Protein AF-A0A2N6PN31-F1 (afdb_monomer_lite)

Radius of gyration: 18.81 Å; chains: 1; bounding box: 27×46×61 Å

Secondary structure (DSSP, 8-state):
-HHHHHHHHHHHHHHHHHHHHHHTTTT--GGGSPPGGG--BHHHHHHHH-S-SEEE--HHHHHHHHHHHHHHHHHSSS--BS--S--EESSSSEE-EEEEEE-TTS-EEEEEEETTEEEEEBSS-B---

pLDDT: mean 80.32, std 14.7, range [48.41, 96.0]

Sequence (129 aa):
MMKKLGMVITCLAMILLLVSCANKRKDLVLSNFPSVQNELTEKDLVKAVGAPHEKSSSLSDVTQLYEKLLKMDLSSSESILSQKSNWTVGINGIITDYYVYKLKDGKSVIVFLSKGKVVAITRKGIDYE

Structure (mmCIF, N/CA/C/O backbone):
data_AF-A0A2N6PN31-F1
#
_entry.id   AF-A0A2N6PN31-F1
#
loop_
_atom_site.group_PDB
_atom_site.id
_atom_site.type_symbol
_atom_site.label_atom_id
_atom_site.label_alt_id
_atom_site.label_comp_id
_atom_site.label_asym_id
_atom_site.label_entity_id
_atom_site.label_seq_id
_atom_site.pdbx_PDB_ins_code
_atom_site.Cartn_x
_atom_site.Cartn_y
_atom_site.Cartn_z
_atom_site.occupancy
_atom_site.B_iso_or_equiv
_atom_site.auth_seq_id
_atom_site.auth_comp_id
_atom_site.auth_asym_id
_atom_site.auth_atom_id
_atom_site.pdbx_PDB_model_num
ATOM 1 N N . MET A 1 1 ? 3.778 28.259 45.226 1.00 51.78 1 MET A N 1
ATOM 2 C CA . MET A 1 1 ? 3.323 26.991 44.595 1.00 51.78 1 MET A CA 1
ATOM 3 C C . MET A 1 1 ? 2.818 27.123 43.147 1.00 51.78 1 MET A C 1
ATOM 5 O O . MET A 1 1 ? 2.577 26.098 42.525 1.00 51.78 1 MET A O 1
ATOM 9 N N . MET A 1 2 ? 2.738 28.325 42.555 1.00 49.03 2 MET A N 1
ATOM 10 C CA . MET A 1 2 ? 2.154 28.540 41.213 1.00 49.03 2 MET A CA 1
ATOM 11 C C . MET A 1 2 ? 2.980 28.006 40.021 1.00 49.03 2 MET A C 1
ATOM 13 O O . MET A 1 2 ? 2.412 27.701 38.979 1.00 49.03 2 MET A O 1
ATOM 17 N N . LYS A 1 3 ? 4.301 27.813 40.168 1.00 52.91 3 LYS A N 1
ATOM 18 C CA . LYS A 1 3 ? 5.164 27.297 39.081 1.00 52.91 3 LYS A CA 1
ATOM 19 C C . LYS A 1 3 ? 4.881 25.832 38.708 1.00 52.91 3 LYS A C 1
ATOM 21 O O . LYS A 1 3 ? 5.055 25.460 37.555 1.00 52.91 3 LYS A O 1
ATOM 26 N N . LYS A 1 4 ? 4.416 25.009 39.662 1.00 54.44 4 LYS A N 1
ATOM 27 C CA . LYS A 1 4 ? 4.073 23.597 39.403 1.00 54.44 4 LYS A CA 1
ATOM 28 C C . LYS A 1 4 ? 2.756 23.459 38.631 1.00 54.44 4 LYS A C 1
ATOM 30 O O . LYS A 1 4 ? 2.656 22.584 37.784 1.00 54.44 4 LYS A O 1
ATOM 35 N N . LEU A 1 5 ? 1.784 24.342 38.876 1.00 53.94 5 LEU A N 1
ATOM 36 C CA . LEU A 1 5 ? 0.468 24.277 38.232 1.00 53.94 5 LEU A CA 1
ATOM 37 C C . LEU A 1 5 ? 0.545 24.614 36.732 1.00 53.94 5 LEU A C 1
ATOM 39 O O . LEU A 1 5 ? -0.035 23.906 35.915 1.00 53.94 5 LEU A O 1
ATOM 43 N N . GLY A 1 6 ? 1.330 25.635 36.363 1.00 59.16 6 GLY A N 1
ATOM 44 C CA . GLY A 1 6 ? 1.539 26.011 34.959 1.00 59.16 6 GLY A CA 1
ATOM 45 C C . GLY A 1 6 ? 2.225 24.919 34.132 1.00 59.16 6 GLY A C 1
ATOM 46 O O . GLY A 1 6 ? 1.820 24.672 33.002 1.00 59.16 6 GLY A O 1
ATOM 47 N N . MET A 1 7 ? 3.200 24.212 34.719 1.00 61.91 7 MET A N 1
ATOM 48 C CA . MET A 1 7 ? 3.908 23.104 34.060 1.00 61.91 7 MET A CA 1
ATOM 49 C C . MET A 1 7 ? 3.014 21.871 33.847 1.00 61.91 7 MET A C 1
ATOM 51 O O . MET A 1 7 ? 3.156 21.160 32.858 1.00 61.91 7 MET A O 1
ATOM 55 N N . VAL A 1 8 ? 2.066 21.619 34.756 1.00 61.53 8 VAL A N 1
ATOM 56 C CA . VAL A 1 8 ? 1.104 20.513 34.614 1.00 61.53 8 VAL A CA 1
ATOM 57 C C . VAL A 1 8 ? 0.112 20.798 33.486 1.00 61.53 8 VAL A C 1
ATOM 59 O O . VAL A 1 8 ? -0.178 19.906 32.694 1.00 61.53 8 VAL A O 1
ATOM 62 N N . ILE A 1 9 ? -0.362 22.042 33.361 1.00 68.19 9 ILE A N 1
ATOM 63 C CA . ILE A 1 9 ? -1.318 22.440 32.317 1.00 68.19 9 ILE A CA 1
ATOM 64 C C . ILE A 1 9 ? -0.672 22.390 30.925 1.00 68.19 9 ILE A C 1
ATOM 66 O O . ILE A 1 9 ? -1.294 21.895 29.986 1.00 68.19 9 ILE A O 1
ATOM 70 N N . THR A 1 10 ? 0.581 22.835 30.779 1.00 68.12 10 THR A N 1
ATOM 71 C CA . THR A 1 10 ? 1.296 22.755 29.494 1.00 68.12 10 THR A CA 1
ATOM 72 C C . THR A 1 10 ? 1.588 21.314 29.082 1.00 68.12 10 THR A C 1
ATOM 74 O O . THR A 1 10 ? 1.383 20.971 27.919 1.00 68.12 10 THR A O 1
ATOM 77 N N . CYS A 1 11 ? 1.975 20.441 30.018 1.00 65.62 11 CYS A N 1
ATOM 78 C CA . CYS A 1 11 ? 2.128 19.011 29.737 1.00 65.62 11 CYS A CA 1
ATOM 79 C C . CYS A 1 11 ? 0.798 18.354 29.342 1.00 65.62 11 CYS A C 1
ATOM 81 O O . CYS A 1 11 ? 0.760 17.576 28.392 1.00 65.62 11 CYS A O 1
ATOM 83 N N . LEU A 1 12 ? -0.306 18.690 30.017 1.00 71.19 12 LEU A N 1
ATOM 84 C CA . LEU A 1 12 ? -1.625 18.134 29.709 1.00 71.19 12 LEU A CA 1
ATOM 85 C C . LEU A 1 12 ? -2.129 18.584 28.327 1.00 71.19 12 LEU A C 1
ATOM 87 O O . LEU A 1 12 ? -2.641 17.767 27.563 1.00 71.19 12 LEU A O 1
ATOM 91 N N . ALA A 1 13 ? -1.921 19.854 27.968 1.00 69.06 13 ALA A N 1
ATOM 92 C CA . ALA A 1 13 ? -2.230 20.371 26.635 1.00 69.06 13 ALA A CA 1
ATOM 93 C C . ALA A 1 13 ? -1.391 19.686 25.543 1.00 69.06 13 ALA A C 1
ATOM 95 O O . ALA A 1 13 ? -1.913 19.351 24.480 1.00 69.06 13 ALA A O 1
ATOM 96 N N . MET A 1 14 ? -0.111 19.419 25.817 1.00 70.00 14 MET A N 1
ATOM 97 C CA . MET A 1 14 ? 0.774 18.713 24.890 1.00 70.00 14 MET A CA 1
ATOM 98 C C . MET A 1 14 ? 0.345 17.251 24.694 1.00 70.00 14 MET A C 1
ATOM 100 O O . MET A 1 14 ? 0.314 16.776 23.563 1.00 70.00 14 MET A O 1
ATOM 104 N N . ILE A 1 15 ? -0.075 16.561 25.760 1.00 69.25 15 ILE A N 1
ATOM 105 C CA . ILE A 1 15 ? -0.626 15.199 25.682 1.00 69.25 15 ILE A CA 1
ATOM 106 C C . ILE A 1 15 ? -1.938 15.190 24.885 1.00 69.25 15 ILE A C 1
ATOM 108 O O . ILE A 1 15 ? -2.107 14.351 24.007 1.00 69.25 15 ILE A O 1
ATOM 112 N N . LEU A 1 16 ? -2.844 16.145 25.116 1.00 62.91 16 LEU A N 1
ATOM 113 C CA . LEU A 1 16 ? -4.099 16.258 24.359 1.00 62.91 16 LEU A CA 1
ATOM 114 C C . LEU A 1 16 ? -3.861 16.547 22.868 1.00 62.91 16 LEU A C 1
ATOM 116 O O . LEU A 1 16 ? -4.536 15.965 22.019 1.00 62.91 16 LEU A O 1
ATOM 120 N N . LEU A 1 17 ? -2.876 17.385 22.530 1.00 60.38 17 LEU A N 1
ATOM 121 C CA . LEU A 1 17 ? -2.462 17.632 21.144 1.00 60.38 17 LEU A CA 1
ATOM 122 C C . LEU A 1 17 ? -1.859 16.380 20.492 1.00 60.38 17 LEU A C 1
ATOM 124 O O . LEU A 1 17 ? -2.190 16.071 19.348 1.00 60.38 17 LEU A O 1
ATOM 128 N N . LEU A 1 18 ? -1.033 15.623 21.221 1.00 59.41 18 LEU A N 1
ATOM 129 C CA . LEU A 1 18 ? -0.464 14.356 20.749 1.00 59.41 18 LEU A CA 1
ATOM 130 C C . LEU A 1 18 ? -1.551 13.294 20.521 1.00 59.41 18 LEU A C 1
ATOM 132 O O . LEU A 1 18 ? -1.550 12.631 19.485 1.00 59.41 18 LEU A O 1
ATOM 136 N N . VAL A 1 19 ? -2.517 13.176 21.436 1.00 56.66 19 VAL A N 1
ATOM 137 C CA . VAL A 1 19 ? -3.648 12.241 21.319 1.00 56.66 19 VAL A CA 1
ATOM 138 C C . VAL A 1 19 ? -4.583 12.646 20.177 1.00 56.66 19 VAL A C 1
ATOM 140 O O . VAL A 1 19 ? -5.023 11.784 19.424 1.00 56.66 19 VAL A O 1
ATOM 143 N N . SER A 1 20 ? -4.833 13.941 19.972 1.00 53.16 20 SER A N 1
ATOM 144 C CA . SER A 1 20 ? -5.671 14.435 18.870 1.00 53.16 20 SER A CA 1
ATOM 145 C C . SER A 1 20 ? -4.997 14.266 17.495 1.00 53.16 20 SER A C 1
ATOM 147 O O . SER A 1 20 ? -5.643 13.844 16.533 1.00 53.16 20 SER A O 1
ATOM 149 N N . CYS A 1 21 ? -3.676 14.474 17.400 1.00 52.16 21 CYS A N 1
ATOM 150 C CA . CYS A 1 21 ? -2.894 14.134 16.204 1.00 52.16 21 CYS A CA 1
ATOM 151 C C . CYS A 1 21 ? -2.873 12.623 15.919 1.00 52.16 21 CYS A C 1
ATOM 153 O O . CYS A 1 21 ? -2.921 12.224 14.755 1.00 52.16 21 CYS A O 1
ATOM 155 N N . ALA A 1 22 ? -2.836 11.780 16.956 1.00 52.50 22 ALA A N 1
ATOM 156 C CA . ALA A 1 22 ? -2.919 10.329 16.806 1.00 52.50 22 ALA A CA 1
ATOM 157 C C . ALA A 1 22 ? -4.330 9.856 16.405 1.00 52.50 22 ALA A C 1
ATOM 159 O O . ALA A 1 22 ? -4.459 8.914 15.624 1.00 52.50 22 ALA A O 1
ATOM 160 N N . ASN A 1 23 ? -5.387 10.520 16.889 1.00 51.03 23 ASN A N 1
ATOM 161 C CA . ASN A 1 23 ? -6.771 10.133 16.605 1.00 51.03 23 ASN A CA 1
ATOM 162 C C . ASN A 1 23 ? -7.209 10.450 15.171 1.00 51.03 23 ASN A C 1
ATOM 164 O O . ASN A 1 23 ? -7.966 9.673 14.601 1.00 51.03 23 ASN A O 1
ATOM 168 N N . LYS A 1 24 ? -6.683 11.511 14.539 1.00 53.97 24 LYS A N 1
ATOM 169 C CA . LYS A 1 24 ? -7.002 11.823 13.130 1.00 53.97 24 LYS A CA 1
ATOM 170 C C . LYS A 1 24 ? -6.624 10.715 12.139 1.00 53.97 24 LYS A C 1
ATOM 172 O O . LYS A 1 24 ? -7.142 10.708 11.029 1.00 53.97 24 LYS A O 1
ATOM 177 N N . ARG A 1 25 ? -5.737 9.785 12.513 1.00 59.66 25 ARG A N 1
ATOM 178 C CA . ARG A 1 25 ? -5.362 8.647 11.658 1.00 59.66 25 ARG A CA 1
ATOM 179 C C . ARG A 1 25 ? -6.346 7.475 11.712 1.00 59.66 25 ARG A C 1
ATOM 181 O O . ARG A 1 25 ? -6.270 6.611 10.848 1.00 59.66 25 ARG A O 1
ATOM 188 N N . LYS A 1 26 ? -7.244 7.425 12.703 1.00 61.06 26 LYS A N 1
ATOM 189 C CA . LYS A 1 26 ? -8.065 6.235 12.988 1.00 61.06 26 LYS A CA 1
ATOM 190 C C . LYS A 1 26 ? -9.411 6.190 12.266 1.00 61.06 26 LYS A C 1
ATOM 192 O O . LYS A 1 26 ? -10.034 5.138 12.265 1.00 61.06 26 LYS A O 1
ATOM 197 N N . ASP A 1 27 ? -9.834 7.277 11.624 1.00 84.19 27 ASP A N 1
ATOM 198 C CA . ASP A 1 27 ? -11.171 7.375 11.018 1.00 84.19 27 ASP A CA 1
ATOM 199 C C . ASP A 1 27 ? -11.200 7.091 9.505 1.00 84.19 27 ASP A C 1
ATOM 201 O O . ASP A 1 27 ? -12.190 7.394 8.837 1.00 84.19 27 ASP A O 1
ATOM 205 N N . LEU A 1 28 ? -10.137 6.501 8.945 1.00 90.31 28 LEU A N 1
ATOM 206 C CA . LEU A 1 28 ? -10.118 6.133 7.529 1.00 90.31 28 LEU A CA 1
ATOM 207 C C . LEU A 1 28 ? -11.166 5.055 7.227 1.00 90.31 28 LEU A C 1
ATOM 209 O O . LEU A 1 28 ? -11.272 4.036 7.913 1.00 90.31 28 LEU A O 1
ATOM 213 N N . VAL A 1 29 ? -11.906 5.270 6.146 1.00 92.56 29 VAL A N 1
ATOM 214 C CA . VAL A 1 29 ? -12.826 4.313 5.533 1.00 92.56 29 VAL A CA 1
ATOM 215 C C . VAL A 1 29 ? -12.490 4.154 4.053 1.00 92.56 29 VAL A C 1
ATOM 217 O O . VAL A 1 29 ? -11.859 5.014 3.439 1.00 92.56 29 VAL A O 1
ATOM 220 N N . LEU A 1 30 ? -12.935 3.052 3.450 1.00 89.69 30 LEU A N 1
ATOM 221 C CA . LEU A 1 30 ? -12.636 2.721 2.054 1.00 89.69 30 LEU A CA 1
ATOM 222 C C . LEU A 1 30 ? -13.014 3.842 1.064 1.00 89.69 30 LEU A C 1
ATOM 224 O O . LEU A 1 30 ? -12.292 4.081 0.102 1.00 89.69 30 LEU A O 1
ATOM 228 N N . SER A 1 31 ? -14.100 4.578 1.319 1.00 90.25 31 SER A N 1
ATOM 229 C CA . SER A 1 31 ? -14.552 5.683 0.460 1.00 90.25 31 SER A CA 1
ATOM 230 C C . SER A 1 31 ? -13.646 6.917 0.489 1.00 90.25 31 SER A C 1
ATOM 232 O O . SER A 1 31 ? -13.834 7.817 -0.324 1.00 90.25 31 SER A O 1
ATOM 234 N N . ASN A 1 32 ? -12.679 6.998 1.411 1.00 91.75 32 ASN A N 1
ATOM 235 C CA . ASN A 1 32 ? -11.668 8.056 1.384 1.00 91.75 32 ASN A CA 1
ATOM 236 C C . ASN A 1 32 ? -10.626 7.834 0.280 1.00 91.75 32 ASN A C 1
ATOM 238 O O . ASN A 1 32 ? -9.935 8.782 -0.092 1.00 91.75 32 ASN A O 1
ATOM 242 N N . PHE A 1 33 ? -10.488 6.604 -0.227 1.00 90.31 33 PHE A N 1
ATOM 243 C CA . PHE A 1 33 ? -9.455 6.271 -1.197 1.00 90.31 33 PHE A CA 1
ATOM 244 C C . PHE A 1 33 ? -9.881 6.687 -2.608 1.00 90.31 33 PHE A C 1
ATOM 246 O O . PHE A 1 33 ? -10.947 6.282 -3.078 1.00 90.31 33 PHE A O 1
ATOM 253 N N . PRO A 1 34 ? -9.056 7.483 -3.308 1.00 87.06 34 PRO A N 1
ATOM 254 C CA . PRO A 1 34 ? -9.326 7.862 -4.688 1.00 87.06 34 PRO A CA 1
ATOM 255 C C . PRO A 1 34 ? -9.254 6.657 -5.637 1.00 87.06 34 PRO A C 1
ATOM 257 O O . PRO A 1 34 ? -8.551 5.678 -5.392 1.00 87.06 34 PRO A O 1
ATOM 260 N N . SER A 1 35 ? -9.965 6.750 -6.762 1.00 82.50 35 SER A N 1
ATOM 261 C CA . SER A 1 35 ? -9.890 5.755 -7.838 1.00 82.50 35 SER A CA 1
ATOM 262 C C . SER A 1 35 ? -8.557 5.848 -8.590 1.00 82.50 35 SER A C 1
ATOM 264 O O . SER A 1 35 ? -8.034 6.939 -8.812 1.00 82.50 35 SER A O 1
ATOM 266 N N . VAL A 1 36 ? -8.033 4.706 -9.045 1.00 77.06 36 VAL A N 1
ATOM 267 C CA . VAL A 1 36 ? -6.741 4.601 -9.761 1.00 77.06 36 VAL A CA 1
ATOM 268 C C . VAL A 1 36 ? -6.836 5.069 -11.228 1.00 77.06 36 VAL A C 1
ATOM 270 O O . VAL A 1 36 ? -5.827 5.206 -11.909 1.00 77.06 36 VAL A O 1
ATOM 273 N N . GLN A 1 37 ? -8.042 5.358 -11.732 1.00 68.44 37 GLN A N 1
ATOM 274 C CA . GLN A 1 37 ? -8.309 5.585 -13.162 1.00 68.44 37 GLN A CA 1
ATOM 275 C C . GLN A 1 37 ? -7.595 6.800 -13.793 1.00 68.44 37 GLN A C 1
ATOM 277 O O . GLN A 1 37 ? -7.433 6.814 -15.008 1.00 68.44 37 GLN A O 1
ATOM 282 N N . ASN A 1 38 ? -7.126 7.778 -13.008 1.00 66.75 38 ASN A N 1
ATOM 283 C CA . ASN A 1 38 ? -6.579 9.046 -13.518 1.00 66.75 38 ASN A CA 1
ATOM 284 C C . ASN A 1 38 ? -5.114 9.287 -13.114 1.00 66.75 38 ASN A C 1
ATOM 286 O O . ASN A 1 38 ? -4.803 10.339 -12.564 1.00 66.75 38 ASN A O 1
ATOM 290 N N . GLU A 1 39 ? -4.225 8.313 -13.340 1.00 77.44 39 GLU A N 1
ATOM 291 C CA . GLU A 1 39 ? -2.784 8.424 -13.026 1.00 77.44 39 GLU A CA 1
ATOM 292 C C . GLU A 1 39 ? -2.494 8.989 -11.625 1.00 77.44 39 GLU A C 1
ATOM 294 O O . GLU A 1 39 ? -1.622 9.840 -11.437 1.00 77.44 39 GLU A O 1
ATOM 299 N N . LEU A 1 40 ? -3.260 8.523 -10.641 1.00 89.25 40 LEU A N 1
ATOM 300 C CA . LEU A 1 40 ? -3.189 9.001 -9.270 1.00 89.25 40 LEU A CA 1
ATOM 301 C C . LEU A 1 40 ? -1.736 8.989 -8.770 1.00 89.25 40 LEU A C 1
ATOM 303 O O . LEU A 1 40 ? -1.090 7.942 -8.752 1.00 89.25 40 LEU A O 1
ATOM 307 N N . THR A 1 41 ? -1.217 10.141 -8.349 1.00 92.94 41 THR A N 1
ATOM 308 C CA . THR A 1 41 ? 0.150 10.221 -7.824 1.00 92.94 41 THR A CA 1
ATOM 309 C C . 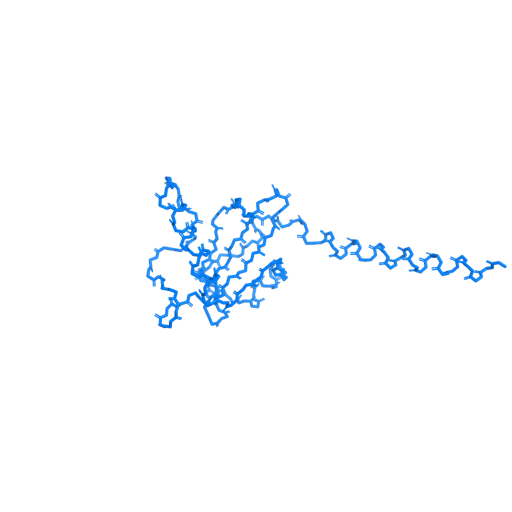THR A 1 41 ? 0.194 9.879 -6.338 1.00 92.94 41 THR A C 1
ATOM 311 O O . THR A 1 41 ? -0.801 9.993 -5.620 1.00 92.94 41 THR A O 1
ATOM 314 N N . GLU A 1 42 ? 1.374 9.516 -5.839 1.00 93.75 42 GLU A N 1
ATOM 315 C CA . GLU A 1 42 ? 1.625 9.363 -4.405 1.00 93.75 42 GLU A CA 1
ATOM 316 C C . GLU A 1 42 ? 1.226 10.627 -3.629 1.00 93.75 42 GLU A C 1
ATOM 318 O O . GLU A 1 42 ? 0.613 10.552 -2.566 1.00 93.75 42 GLU A O 1
ATOM 323 N N . LYS A 1 43 ? 1.530 11.806 -4.180 1.00 93.81 43 LYS A N 1
ATOM 324 C CA . LYS A 1 43 ? 1.202 13.087 -3.553 1.00 93.81 43 LYS A CA 1
ATOM 325 C C . LYS A 1 43 ? -0.307 13.285 -3.434 1.00 93.81 43 LYS A C 1
ATOM 327 O O . LYS A 1 43 ? -0.775 13.750 -2.395 1.00 93.81 43 LYS A O 1
ATOM 332 N N . ASP A 1 44 ? -1.058 12.933 -4.472 1.00 92.81 44 ASP A N 1
ATOM 333 C CA . ASP A 1 44 ? -2.519 13.033 -4.468 1.00 92.81 44 ASP A CA 1
ATOM 334 C C . ASP A 1 44 ? -3.137 12.042 -3.479 1.00 92.81 44 ASP A C 1
ATOM 336 O O . ASP A 1 44 ? -4.038 12.410 -2.724 1.00 92.81 44 ASP A O 1
ATOM 340 N N . LEU A 1 45 ? -2.594 10.822 -3.408 1.00 93.12 45 LEU A N 1
ATOM 341 C CA . LEU A 1 45 ? -2.976 9.829 -2.407 1.00 93.12 45 LEU A CA 1
ATOM 342 C C . LEU A 1 45 ? -2.738 10.359 -0.987 1.00 93.12 45 LEU A C 1
ATOM 344 O O . LEU A 1 45 ? -3.661 10.387 -0.180 1.00 93.12 45 LEU A O 1
ATOM 348 N N . VAL A 1 46 ? -1.530 10.842 -0.684 1.00 92.75 46 VAL A N 1
ATOM 349 C CA . VAL A 1 46 ? -1.191 11.369 0.649 1.00 92.75 46 VAL A CA 1
ATOM 350 C C . VAL A 1 46 ? -2.032 12.596 0.997 1.00 92.75 46 VAL A C 1
ATOM 352 O O . VAL A 1 46 ? -2.401 12.784 2.155 1.00 92.75 46 VAL A O 1
ATOM 355 N N . LYS A 1 47 ? -2.394 13.422 0.013 1.00 90.75 47 LYS A N 1
ATOM 356 C CA . LYS A 1 47 ? -3.314 14.545 0.221 1.00 90.75 47 LYS A CA 1
ATOM 357 C C . LYS A 1 47 ? -4.734 14.076 0.557 1.00 90.75 47 LYS A C 1
ATOM 359 O O . LYS A 1 47 ? -5.399 14.729 1.356 1.00 90.75 47 LYS A O 1
ATOM 364 N N . ALA A 1 48 ? -5.192 12.977 -0.042 1.00 90.25 48 ALA A N 1
ATOM 365 C CA . ALA A 1 48 ? -6.532 12.436 0.168 1.00 90.25 48 ALA A CA 1
ATOM 366 C C . ALA A 1 48 ? -6.671 11.668 1.492 1.00 90.25 48 ALA A C 1
ATOM 368 O O . ALA A 1 48 ? -7.640 11.875 2.219 1.00 90.25 48 ALA A O 1
ATOM 369 N N . VAL A 1 49 ? -5.709 10.796 1.812 1.00 91.69 49 VAL A N 1
ATOM 370 C CA . VAL A 1 49 ? -5.816 9.838 2.933 1.00 91.69 49 VAL A CA 1
ATOM 371 C C . VAL A 1 49 ? -4.731 9.998 4.003 1.00 91.69 49 VAL A C 1
ATOM 373 O O . VAL A 1 49 ? -4.726 9.275 4.997 1.00 91.69 49 VAL A O 1
ATOM 376 N N . GLY A 1 50 ? -3.821 10.959 3.842 1.00 91.69 50 GLY A N 1
ATOM 377 C CA . GLY A 1 50 ? -2.708 11.188 4.760 1.00 91.69 50 GLY A CA 1
ATOM 378 C C . GLY A 1 50 ? -1.513 10.259 4.528 1.00 91.69 50 GLY A C 1
ATOM 379 O O . GLY A 1 50 ? -1.425 9.520 3.545 1.00 91.69 50 GLY A O 1
ATOM 380 N N . ALA A 1 51 ? -0.549 10.323 5.448 1.00 92.38 51 ALA A N 1
ATOM 381 C CA . ALA A 1 51 ? 0.622 9.452 5.417 1.00 92.38 51 ALA A CA 1
ATOM 382 C C . ALA A 1 51 ? 0.228 7.992 5.713 1.00 92.38 51 ALA A C 1
ATOM 384 O O . ALA A 1 51 ? -0.621 7.765 6.582 1.00 92.38 51 ALA A O 1
ATOM 385 N N . PRO A 1 52 ? 0.858 7.008 5.048 1.00 94.00 52 PRO A N 1
ATOM 386 C CA . PRO A 1 52 ? 0.585 5.605 5.322 1.00 94.00 52 PRO A CA 1
ATOM 387 C C . PRO A 1 52 ? 0.988 5.217 6.749 1.00 94.00 52 PRO A C 1
ATOM 389 O O . PRO A 1 52 ? 1.854 5.840 7.373 1.00 94.00 52 PRO A O 1
ATOM 392 N N . HIS A 1 53 ? 0.337 4.180 7.273 1.00 92.94 53 HIS A N 1
ATOM 393 C CA . HIS A 1 53 ? 0.660 3.600 8.577 1.00 92.94 53 HIS A CA 1
ATOM 394 C C . HIS A 1 53 ? 1.933 2.759 8.508 1.00 92.94 53 HIS A C 1
ATOM 396 O O . HIS A 1 53 ? 2.722 2.759 9.447 1.00 92.94 53 HIS A O 1
ATOM 402 N N . GLU A 1 54 ? 2.130 2.088 7.379 1.00 94.31 54 GLU A N 1
ATOM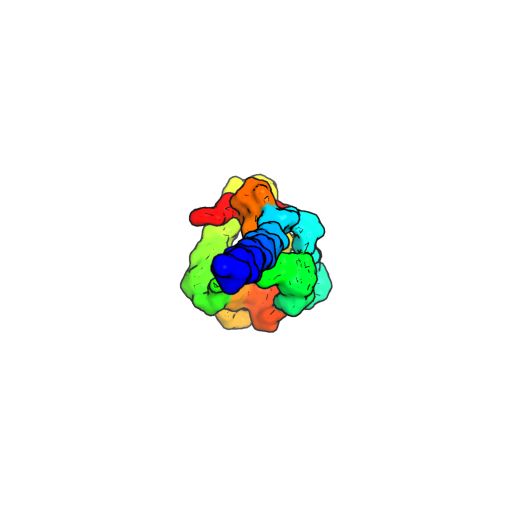 403 C CA . GLU A 1 54 ? 3.321 1.319 7.054 1.00 94.31 54 GLU A CA 1
ATOM 404 C C . GLU A 1 54 ? 3.624 1.506 5.569 1.00 94.31 54 GLU A C 1
ATOM 406 O O . GLU A 1 54 ? 2.712 1.671 4.755 1.00 94.31 54 GLU A O 1
ATOM 411 N N . LYS A 1 55 ? 4.906 1.502 5.218 1.00 95.81 55 LYS A N 1
ATOM 412 C CA . LYS A 1 55 ? 5.348 1.457 3.832 1.00 95.81 55 LYS A CA 1
ATOM 413 C C . LYS A 1 55 ? 6.641 0.670 3.712 1.00 95.81 55 LYS A C 1
ATOM 415 O O . LYS A 1 55 ? 7.483 0.764 4.603 1.00 95.81 55 LYS A O 1
ATOM 420 N N . SER A 1 56 ? 6.824 -0.012 2.590 1.00 95.12 56 SER A N 1
ATOM 421 C CA . SER A 1 56 ? 8.118 -0.572 2.212 1.00 95.12 56 SER A CA 1
ATOM 422 C C . SER A 1 56 ? 8.391 -0.350 0.732 1.00 95.12 56 SER A C 1
ATOM 424 O O . SER A 1 56 ? 7.476 -0.357 -0.092 1.00 95.12 56 SER A O 1
ATOM 426 N N . SER A 1 57 ? 9.676 -0.174 0.435 1.00 92.62 57 SER A N 1
ATOM 427 C CA . SER A 1 57 ? 10.256 -0.118 -0.912 1.00 92.62 57 SER A CA 1
ATOM 428 C C . SER A 1 57 ? 11.230 -1.286 -1.144 1.00 92.62 57 SER A C 1
ATOM 430 O O . SER A 1 57 ? 11.977 -1.310 -2.121 1.00 92.62 57 SER A O 1
ATOM 432 N N . SER A 1 58 ? 11.288 -2.240 -0.207 1.00 92.75 58 SER A N 1
ATOM 433 C CA . SER A 1 58 ? 12.088 -3.459 -0.329 1.00 92.75 58 SER A CA 1
ATOM 434 C C . SER A 1 58 ? 11.454 -4.373 -1.367 1.00 92.75 58 SER A C 1
ATOM 436 O O . SER A 1 58 ? 10.292 -4.755 -1.235 1.00 92.75 58 SER A O 1
ATOM 438 N N . LEU A 1 59 ? 12.231 -4.785 -2.371 1.00 88.69 59 LEU A N 1
ATOM 439 C CA . LEU A 1 59 ? 11.748 -5.707 -3.399 1.00 88.69 59 LEU A CA 1
ATOM 440 C C . LEU A 1 59 ? 11.195 -7.003 -2.786 1.00 88.69 59 LEU A C 1
ATOM 442 O O . LEU A 1 59 ? 10.184 -7.515 -3.261 1.00 88.69 59 LEU A O 1
ATOM 446 N N . SER A 1 60 ? 11.829 -7.511 -1.724 1.00 91.19 60 SER A N 1
ATOM 447 C CA . SER A 1 60 ? 11.375 -8.717 -1.025 1.00 91.19 60 SER A CA 1
ATOM 448 C C . SER A 1 60 ? 10.001 -8.506 -0.389 1.00 91.19 60 SER A C 1
ATOM 450 O O . SER A 1 60 ? 9.086 -9.282 -0.655 1.00 91.19 60 SER A O 1
ATOM 452 N N . ASP A 1 61 ? 9.831 -7.441 0.396 1.00 93.06 61 ASP A N 1
ATOM 453 C CA . ASP A 1 61 ? 8.585 -7.177 1.129 1.00 93.06 61 ASP A CA 1
ATOM 454 C C . ASP A 1 61 ? 7.430 -6.922 0.154 1.00 93.06 61 ASP A C 1
ATOM 456 O O . ASP A 1 61 ? 6.333 -7.460 0.303 1.00 93.06 61 ASP A O 1
ATOM 460 N N . VAL A 1 62 ? 7.704 -6.147 -0.898 1.00 92.19 62 VAL A N 1
ATOM 461 C CA . VAL A 1 62 ? 6.742 -5.841 -1.958 1.00 92.19 62 VAL A CA 1
ATOM 462 C C . VAL A 1 62 ? 6.320 -7.110 -2.698 1.00 92.19 62 VAL A C 1
ATOM 464 O O . VAL A 1 62 ? 5.126 -7.316 -2.918 1.00 92.19 62 VAL A O 1
ATOM 467 N N . THR A 1 63 ? 7.271 -7.983 -3.045 1.00 90.31 63 THR A N 1
ATOM 468 C CA . THR A 1 63 ? 6.981 -9.254 -3.731 1.00 90.31 63 THR A CA 1
ATOM 469 C C . THR A 1 63 ? 6.141 -10.169 -2.847 1.00 90.31 63 THR A C 1
ATOM 471 O O . THR A 1 63 ? 5.104 -10.661 -3.289 1.00 90.31 63 THR A O 1
ATOM 474 N N . GLN A 1 64 ? 6.531 -10.348 -1.581 1.00 92.31 64 GLN A N 1
ATOM 475 C CA . GLN A 1 64 ? 5.807 -11.203 -0.639 1.00 92.31 64 GLN A CA 1
ATOM 476 C C . GLN A 1 64 ? 4.368 -10.725 -0.424 1.00 92.31 64 GLN A C 1
ATOM 478 O O . GLN A 1 64 ? 3.433 -11.531 -0.463 1.00 92.31 64 GLN A O 1
ATOM 483 N N . LEU A 1 65 ? 4.166 -9.417 -0.239 1.00 92.56 65 LEU A N 1
ATOM 484 C CA . LEU A 1 65 ? 2.830 -8.860 -0.057 1.00 92.56 65 LEU A CA 1
ATOM 485 C C . LEU A 1 65 ? 1.982 -8.992 -1.324 1.00 92.56 65 LEU A C 1
ATOM 487 O O . LEU A 1 65 ? 0.823 -9.403 -1.249 1.00 92.56 65 LEU A O 1
ATOM 491 N N . TYR A 1 66 ? 2.550 -8.678 -2.488 1.00 89.56 66 TYR A N 1
ATOM 492 C CA . TYR A 1 66 ? 1.852 -8.809 -3.764 1.00 89.56 66 TYR A CA 1
ATOM 493 C C . TYR A 1 66 ? 1.407 -10.251 -4.023 1.00 89.56 66 TYR A C 1
ATOM 495 O O . TYR A 1 66 ? 0.242 -10.486 -4.341 1.00 89.56 66 TYR A O 1
ATOM 503 N N . GLU A 1 67 ? 2.283 -11.233 -3.803 1.00 88.69 67 GLU A N 1
ATOM 504 C CA . GLU A 1 67 ? 1.939 -12.649 -3.936 1.00 88.69 67 GLU A CA 1
ATOM 505 C C . GLU A 1 67 ? 0.868 -13.098 -2.936 1.00 88.69 67 GLU A C 1
ATOM 507 O O . GLU A 1 67 ? -0.038 -13.849 -3.309 1.00 88.69 67 GLU A O 1
ATOM 512 N N . LYS A 1 68 ? 0.935 -12.637 -1.676 1.00 90.81 68 LYS A N 1
ATOM 513 C CA . LYS A 1 68 ? -0.091 -12.911 -0.653 1.00 90.81 68 LYS A CA 1
ATOM 514 C C . LYS A 1 68 ? -1.460 -12.418 -1.128 1.00 90.81 68 LYS A C 1
ATOM 516 O O . LYS A 1 68 ? -2.428 -13.176 -1.087 1.00 90.81 68 LYS A O 1
ATOM 521 N N . LEU A 1 69 ? -1.533 -11.187 -1.637 1.00 89.06 69 LEU A N 1
ATOM 522 C CA . LEU A 1 69 ? -2.781 -10.599 -2.130 1.00 89.06 69 LEU A CA 1
ATOM 523 C C . LEU A 1 69 ? -3.281 -11.246 -3.418 1.00 89.06 69 LEU A C 1
ATOM 525 O O . LEU A 1 69 ? -4.484 -11.454 -3.552 1.00 89.06 69 LEU A O 1
ATOM 529 N N . LEU A 1 70 ? -2.389 -11.616 -4.338 1.00 86.31 70 LEU A N 1
ATOM 530 C CA . LEU A 1 70 ? -2.758 -12.368 -5.538 1.00 86.31 70 LEU A CA 1
ATOM 531 C C . LEU A 1 70 ? -3.371 -13.726 -5.190 1.00 86.31 70 LEU A C 1
ATOM 533 O O . LEU A 1 70 ? -4.395 -14.095 -5.757 1.00 86.31 70 LEU A O 1
ATOM 537 N N . LYS A 1 71 ? -2.782 -14.467 -4.243 1.00 87.88 71 LYS A N 1
ATOM 538 C CA . LYS A 1 71 ? -3.333 -15.752 -3.782 1.00 87.88 71 LYS A CA 1
ATOM 539 C C . LYS A 1 71 ? -4.723 -15.570 -3.169 1.00 87.88 71 LYS A C 1
ATOM 541 O O . LYS A 1 71 ? -5.626 -16.335 -3.497 1.00 87.88 71 LYS A O 1
ATOM 546 N N . MET A 1 72 ? -4.914 -14.532 -2.350 1.00 86.81 72 MET A N 1
ATOM 547 C CA . MET A 1 72 ? -6.233 -14.182 -1.811 1.00 86.81 72 MET A CA 1
ATOM 548 C C . MET A 1 72 ? -7.238 -13.826 -2.921 1.00 86.81 72 MET A C 1
ATOM 550 O O . MET A 1 72 ? -8.353 -14.342 -2.904 1.00 86.81 72 MET A O 1
ATOM 554 N N . ASP A 1 73 ? -6.848 -13.005 -3.906 1.00 83.69 73 ASP A N 1
ATOM 555 C CA . ASP A 1 73 ? -7.692 -12.604 -5.049 1.00 83.69 73 ASP A CA 1
ATOM 556 C C . ASP A 1 73 ? -8.125 -13.809 -5.893 1.00 83.69 73 ASP A C 1
ATOM 558 O O . ASP A 1 73 ? -9.275 -13.879 -6.303 1.00 83.69 73 ASP A O 1
ATOM 562 N N . LEU A 1 74 ? -7.229 -14.776 -6.113 1.00 83.31 74 LEU A N 1
ATOM 563 C CA . LEU A 1 74 ? -7.521 -16.009 -6.853 1.00 83.31 74 LEU A CA 1
ATOM 564 C C . LEU A 1 74 ? -8.405 -16.986 -6.068 1.00 83.31 74 LEU A C 1
ATOM 566 O O . LEU A 1 74 ? -9.179 -17.723 -6.671 1.00 83.31 74 LEU A O 1
ATOM 570 N N . SER A 1 75 ? -8.285 -17.010 -4.739 1.00 85.44 75 SER A N 1
ATOM 571 C CA . SER A 1 75 ? -9.124 -17.849 -3.870 1.00 85.44 75 SER A CA 1
ATOM 572 C C . SER A 1 75 ? -10.534 -17.289 -3.655 1.00 85.44 75 SER A C 1
ATOM 574 O O . SER A 1 75 ? -11.439 -18.015 -3.250 1.00 85.44 75 SER A O 1
ATOM 576 N N . SER A 1 76 ? -10.715 -15.994 -3.908 1.00 78.31 76 SER A N 1
ATOM 577 C CA . SER A 1 76 ? -11.967 -15.274 -3.725 1.00 78.31 76 SER A CA 1
ATOM 578 C C . SER A 1 76 ? -12.779 -15.279 -5.020 1.00 78.31 76 SER A C 1
ATOM 580 O O . SER A 1 76 ? -12.253 -15.032 -6.101 1.00 78.31 76 SER A O 1
ATOM 582 N N . SER A 1 77 ? -14.092 -15.493 -4.919 1.00 79.06 77 SER A N 1
ATOM 583 C CA . SER A 1 77 ? -15.013 -15.310 -6.051 1.00 79.06 77 SER A CA 1
ATOM 584 C C . SER A 1 77 ? -15.136 -13.841 -6.484 1.00 79.06 77 SER A C 1
ATOM 586 O O . SER A 1 77 ? -15.585 -13.553 -7.590 1.00 79.06 77 SER A O 1
ATOM 588 N N . GLU A 1 78 ? -14.730 -12.904 -5.624 1.00 80.06 78 GLU A N 1
ATOM 589 C CA . GLU A 1 78 ? -14.678 -11.467 -5.898 1.00 80.06 78 GLU A CA 1
ATOM 590 C C . GLU A 1 78 ? -13.235 -10.976 -6.015 1.00 80.06 78 GLU A C 1
ATOM 592 O O . GLU A 1 78 ? -12.402 -11.291 -5.161 1.00 80.06 78 GLU A O 1
ATOM 597 N N . SER A 1 79 ? -12.948 -10.112 -6.988 1.00 81.19 79 SER A N 1
ATOM 598 C CA . SER A 1 79 ? -11.620 -9.504 -7.063 1.00 81.19 79 SER A CA 1
ATOM 599 C C . SER A 1 79 ? -11.399 -8.489 -5.935 1.00 81.19 79 SER A C 1
ATOM 601 O O . SER A 1 79 ? -12.198 -7.576 -5.717 1.00 81.19 79 SER A O 1
ATOM 603 N N . ILE A 1 80 ? -10.285 -8.647 -5.230 1.00 85.75 80 ILE A N 1
ATOM 604 C CA . ILE A 1 80 ? -9.806 -7.794 -4.148 1.00 85.75 80 ILE A CA 1
ATOM 605 C C . ILE A 1 80 ? -9.000 -6.620 -4.708 1.00 85.75 80 ILE A C 1
ATOM 607 O O . ILE A 1 80 ? -8.986 -5.566 -4.086 1.00 85.75 80 ILE A O 1
ATOM 611 N N . LEU A 1 81 ? -8.354 -6.738 -5.872 1.00 85.38 81 LEU A N 1
ATOM 612 C CA . LEU A 1 81 ? -7.522 -5.666 -6.439 1.00 85.38 81 LEU A CA 1
ATOM 613 C C . LEU A 1 81 ? -8.287 -4.812 -7.460 1.00 85.38 81 LEU A C 1
ATOM 615 O O . LEU A 1 81 ? -9.003 -5.313 -8.326 1.00 85.38 81 LEU A O 1
ATOM 619 N N . SER A 1 82 ? -8.162 -3.484 -7.366 1.00 76.00 82 SER A N 1
ATOM 620 C CA . SER A 1 82 ? -8.867 -2.533 -8.242 1.00 76.00 82 SER A CA 1
ATOM 621 C C . SER A 1 82 ? -8.456 -2.646 -9.708 1.00 76.00 82 SER A C 1
ATOM 623 O O . SER A 1 82 ? -9.282 -2.389 -10.584 1.00 76.00 82 SER A O 1
ATOM 625 N N . GLN A 1 83 ? -7.245 -3.130 -9.980 1.00 67.56 83 GLN A N 1
ATOM 626 C CA . GLN A 1 83 ? -6.663 -3.203 -11.313 1.00 67.56 83 GLN A CA 1
ATOM 627 C C . GLN A 1 83 ? -6.073 -4.596 -11.560 1.00 67.56 83 GLN A C 1
ATOM 629 O O . GLN A 1 83 ? -5.289 -5.097 -10.757 1.00 67.56 83 GLN A O 1
ATOM 634 N N . LYS A 1 84 ? -6.460 -5.233 -12.671 1.00 54.97 84 LYS A N 1
ATOM 635 C CA . LYS A 1 84 ? -5.996 -6.569 -13.060 1.00 54.97 84 LYS A CA 1
ATOM 636 C C . LYS A 1 84 ? -5.704 -6.593 -14.554 1.00 54.97 84 LYS A C 1
ATOM 638 O O . LYS A 1 84 ? -6.638 -6.685 -15.335 1.00 54.97 84 LYS A O 1
ATOM 643 N N . SER A 1 85 ? -4.420 -6.493 -14.901 1.00 53.22 85 SER A N 1
ATOM 644 C CA . SER A 1 85 ? -3.754 -7.241 -15.984 1.00 53.22 85 SER A CA 1
ATOM 645 C C . SER A 1 85 ? -2.407 -6.585 -16.323 1.00 53.22 85 SER A C 1
ATOM 647 O O . SER A 1 85 ? -2.387 -5.434 -16.751 1.00 53.22 85 SER A O 1
ATOM 649 N N . ASN A 1 86 ? -1.318 -7.350 -16.167 1.00 56.06 86 ASN A N 1
ATOM 650 C CA . ASN A 1 86 ? 0.074 -7.077 -16.586 1.00 56.06 86 ASN A CA 1
ATOM 651 C C . ASN A 1 86 ? 0.974 -6.246 -15.649 1.00 56.06 86 ASN A C 1
ATOM 653 O O . ASN A 1 86 ? 1.810 -5.479 -16.120 1.00 56.06 86 ASN A O 1
ATOM 657 N N . TRP A 1 87 ? 0.861 -6.439 -14.333 1.00 64.19 87 TRP A N 1
ATOM 658 C CA . TRP A 1 87 ? 1.806 -5.872 -13.362 1.00 64.19 87 TRP A CA 1
ATOM 659 C C . TRP A 1 87 ? 2.846 -6.923 -12.972 1.00 64.19 87 TRP A C 1
ATOM 661 O O . TRP A 1 87 ? 2.494 -8.038 -12.581 1.00 64.19 87 TRP A O 1
ATOM 671 N N . THR A 1 88 ? 4.121 -6.570 -13.078 1.00 62.72 88 THR A N 1
ATOM 672 C CA . THR A 1 88 ? 5.250 -7.380 -12.596 1.00 62.72 88 THR A CA 1
ATOM 673 C C . THR A 1 88 ? 5.761 -6.759 -11.284 1.00 62.72 88 THR A C 1
ATOM 675 O O . THR A 1 88 ? 5.375 -5.646 -10.940 1.00 62.72 88 THR A O 1
ATOM 678 N N . VAL A 1 89 ? 6.613 -7.436 -10.515 1.00 64.75 89 VAL A N 1
ATOM 679 C CA . VAL A 1 89 ? 7.364 -6.853 -9.377 1.00 64.75 89 VAL A CA 1
ATOM 680 C C . VAL A 1 89 ? 8.880 -6.926 -9.729 1.00 64.75 89 VAL A C 1
ATOM 682 O O . VAL A 1 89 ? 9.273 -7.920 -10.326 1.00 64.75 89 VAL A O 1
ATOM 685 N N . GLY A 1 90 ? 9.735 -5.898 -9.517 1.00 61.44 90 GLY A N 1
ATOM 686 C CA . GLY A 1 90 ? 11.053 -5.675 -10.244 1.00 61.44 90 GLY A CA 1
ATOM 687 C C . GLY A 1 90 ? 11.309 -4.422 -11.192 1.00 61.44 90 GLY A C 1
ATOM 688 O O . GLY A 1 90 ? 11.107 -3.278 -10.823 1.00 61.44 90 GLY A O 1
ATOM 689 N N . ILE A 1 91 ? 11.825 -4.536 -12.433 1.00 55.97 91 ILE A N 1
ATOM 690 C CA . ILE A 1 91 ? 12.017 -3.372 -13.374 1.00 55.97 91 ILE A CA 1
ATOM 691 C C . ILE A 1 91 ? 11.381 -3.641 -14.764 1.00 55.97 91 ILE A C 1
ATOM 693 O O . ILE A 1 91 ? 11.516 -4.753 -15.261 1.00 55.97 91 ILE A O 1
ATOM 697 N N . ASN A 1 92 ? 10.670 -2.636 -15.342 1.00 48.41 92 ASN A N 1
ATOM 698 C CA . ASN A 1 92 ? 9.726 -2.646 -16.506 1.00 48.41 92 ASN A CA 1
ATOM 699 C C . ASN A 1 92 ? 8.205 -2.924 -16.294 1.00 48.41 92 ASN A C 1
ATOM 701 O O . ASN A 1 92 ? 7.616 -3.716 -17.020 1.00 48.41 92 ASN A O 1
ATOM 705 N N . GLY A 1 93 ? 7.534 -2.233 -15.361 1.00 56.16 93 GLY A N 1
ATOM 706 C CA . GLY A 1 93 ? 6.089 -2.418 -15.080 1.00 56.16 93 GL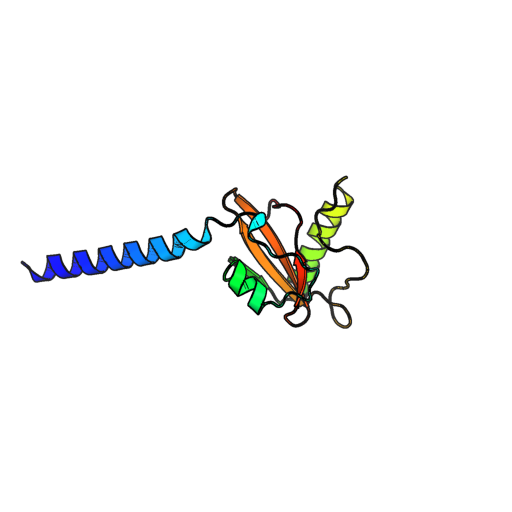Y A CA 1
ATOM 707 C C . GLY A 1 93 ? 5.800 -2.779 -13.627 1.00 56.16 93 GLY A C 1
ATOM 708 O O . GLY A 1 93 ? 4.933 -3.603 -13.338 1.00 56.16 93 GLY A O 1
ATOM 709 N N . ILE A 1 94 ? 6.609 -2.214 -12.728 1.00 74.69 94 ILE A N 1
ATOM 710 C CA . ILE A 1 94 ? 6.819 -2.778 -11.413 1.00 74.69 94 ILE A CA 1
ATOM 711 C C . ILE A 1 94 ? 6.278 -1.932 -10.297 1.00 74.69 94 ILE A C 1
ATOM 713 O O . ILE A 1 94 ? 6.669 -0.782 -10.123 1.00 74.69 94 ILE A O 1
ATOM 717 N N . ILE A 1 95 ? 5.480 -2.599 -9.484 1.00 87.44 95 ILE A N 1
ATOM 718 C CA . ILE A 1 95 ? 5.224 -2.246 -8.104 1.00 87.44 95 ILE A CA 1
ATOM 719 C C . ILE A 1 95 ? 6.565 -2.152 -7.355 1.00 87.44 95 ILE A C 1
ATOM 721 O O . ILE A 1 95 ? 7.190 -3.166 -7.052 1.00 87.44 95 ILE A O 1
ATOM 725 N N . THR A 1 96 ? 7.039 -0.936 -7.108 1.00 89.38 96 THR A N 1
ATOM 726 C CA . THR A 1 96 ? 8.287 -0.666 -6.378 1.00 89.38 96 THR A CA 1
ATOM 727 C C . THR A 1 96 ? 8.047 -0.470 -4.893 1.00 89.38 96 THR A C 1
ATOM 729 O O . THR A 1 96 ? 8.959 -0.665 -4.097 1.00 89.38 96 THR A O 1
AT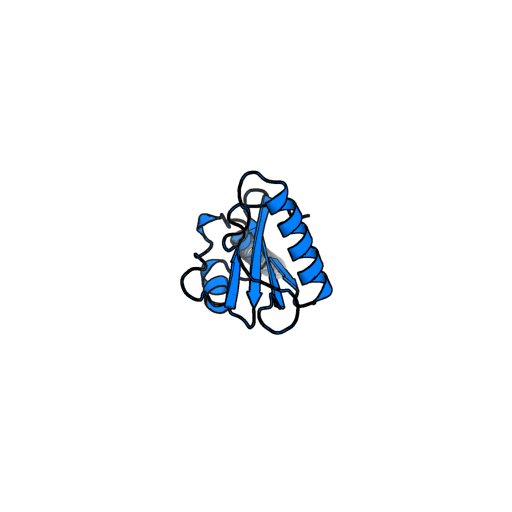OM 732 N N . ASP A 1 97 ? 6.822 -0.104 -4.524 1.00 92.88 97 ASP A N 1
ATOM 733 C CA . ASP A 1 97 ? 6.467 0.252 -3.163 1.00 92.88 97 ASP A CA 1
ATOM 734 C C . ASP A 1 97 ? 5.067 -0.261 -2.836 1.00 92.88 97 ASP A C 1
ATOM 736 O O . ASP A 1 97 ? 4.194 -0.355 -3.709 1.00 92.88 97 ASP A O 1
ATOM 740 N N . TYR A 1 98 ? 4.829 -0.525 -1.556 1.00 94.75 98 TYR A N 1
ATOM 741 C CA . TYR A 1 98 ? 3.481 -0.677 -1.025 1.00 94.75 98 TYR A CA 1
ATOM 742 C C . TYR A 1 98 ? 3.287 0.200 0.198 1.00 94.75 98 TYR A C 1
ATOM 744 O O . TYR A 1 98 ? 4.196 0.337 1.021 1.00 94.75 98 TYR A O 1
ATOM 752 N N . TYR A 1 99 ? 2.078 0.740 0.329 1.00 96.00 99 TYR A N 1
ATOM 753 C CA . TYR A 1 99 ? 1.587 1.524 1.455 1.00 96.00 99 TYR A CA 1
ATOM 754 C C . TYR A 1 99 ? 0.412 0.795 2.111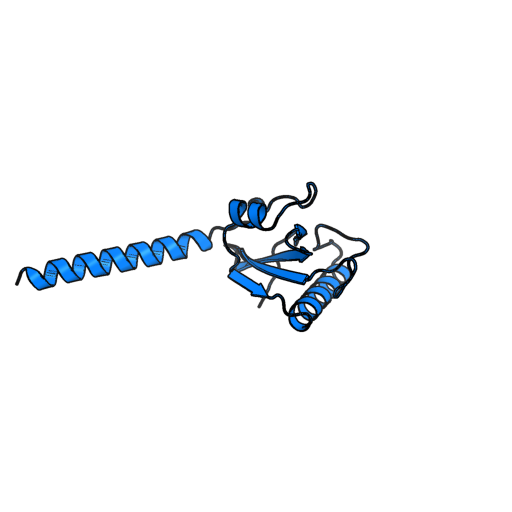 1.00 96.00 99 TYR A C 1
ATOM 756 O O . TYR A 1 99 ? -0.486 0.304 1.426 1.00 96.00 99 TYR A O 1
ATOM 764 N N . VAL A 1 100 ? 0.399 0.769 3.442 1.00 95.81 100 VAL A N 1
ATOM 765 C CA . VAL A 1 100 ? -0.673 0.197 4.262 1.00 95.81 100 VAL A CA 1
ATOM 766 C C . VAL A 1 100 ? -1.403 1.318 4.977 1.00 95.81 100 VAL A C 1
ATOM 768 O O . VAL A 1 100 ? -0.799 2.147 5.667 1.00 95.81 100 VAL A O 1
ATOM 771 N N . TYR A 1 101 ? -2.723 1.304 4.871 1.00 94.25 101 TYR A N 1
ATOM 772 C CA . TYR A 1 101 ? -3.596 2.210 5.593 1.00 94.25 101 TYR A CA 1
ATOM 773 C C . TYR A 1 101 ? -4.572 1.421 6.453 1.00 94.25 101 TYR A C 1
ATOM 775 O O . TYR A 1 101 ? -5.419 0.709 5.922 1.00 94.25 101 TYR A O 1
ATOM 783 N N . LYS A 1 102 ? -4.469 1.577 7.774 1.00 93.81 102 LYS A N 1
ATOM 784 C CA . LYS A 1 102 ? -5.408 0.978 8.722 1.00 93.81 102 LYS A CA 1
ATOM 785 C C . LYS A 1 102 ? -6.716 1.766 8.704 1.00 93.81 102 LYS A C 1
ATOM 787 O O . LYS A 1 102 ? -6.706 2.990 8.837 1.00 93.81 102 LYS A O 1
ATOM 792 N N . LEU A 1 103 ? -7.817 1.059 8.499 1.00 93.00 103 LEU A N 1
ATOM 793 C CA . LEU A 1 103 ? -9.174 1.581 8.526 1.00 93.00 103 LEU A CA 1
ATOM 794 C C . LEU A 1 103 ? -9.733 1.541 9.951 1.00 93.00 103 LEU A C 1
ATOM 796 O O . LEU A 1 103 ? -9.255 0.796 10.811 1.00 93.00 103 LEU A O 1
ATOM 800 N N . LYS A 1 104 ? -10.798 2.309 10.194 1.00 91.50 104 LYS A N 1
ATOM 801 C CA . LYS A 1 104 ? -11.455 2.361 11.510 1.00 91.50 104 LYS A CA 1
ATOM 802 C C . LYS A 1 104 ? -12.047 1.021 11.950 1.00 91.50 104 LYS A C 1
ATOM 804 O O . LYS A 1 104 ? -12.225 0.792 13.141 1.00 91.50 104 LYS A O 1
ATOM 809 N N . ASP A 1 105 ? -12.419 0.176 10.989 1.00 90.62 105 ASP A N 1
ATOM 810 C CA . ASP A 1 105 ? -13.047 -1.128 11.219 1.00 90.62 105 ASP A CA 1
ATOM 811 C C . ASP A 1 105 ? -12.025 -2.235 11.530 1.00 90.62 105 ASP A C 1
ATOM 813 O O . ASP A 1 105 ? -12.402 -3.396 11.651 1.00 90.62 105 ASP A O 1
ATOM 817 N N . GLY A 1 106 ? -10.742 -1.879 11.671 1.00 90.50 106 GLY A N 1
ATOM 818 C CA . GLY A 1 106 ? -9.645 -2.804 11.952 1.00 90.50 106 GLY A CA 1
ATOM 819 C C . GLY A 1 106 ? -9.021 -3.423 10.702 1.00 90.50 106 GLY A C 1
ATOM 820 O O . GLY A 1 106 ? -7.943 -4.005 10.794 1.00 90.50 106 GLY A O 1
ATOM 821 N N . LYS A 1 107 ? -9.636 -3.255 9.527 1.00 93.69 107 LYS A N 1
ATOM 822 C CA . LYS A 1 107 ? -9.090 -3.748 8.259 1.00 93.69 107 LYS A CA 1
ATOM 823 C C . LYS A 1 107 ? -8.037 -2.798 7.708 1.00 93.69 107 LYS A C 1
ATOM 825 O O . LYS A 1 107 ? -7.844 -1.691 8.205 1.00 93.69 107 LYS A O 1
ATOM 830 N N . SER A 1 108 ? -7.370 -3.205 6.636 1.00 94.56 108 SER A N 1
ATOM 831 C CA . SER A 1 108 ? -6.397 -2.372 5.935 1.00 94.56 108 SER A CA 1
ATOM 832 C C . SER A 1 108 ? -6.713 -2.218 4.456 1.00 94.56 108 SER A C 1
ATOM 834 O O . SER A 1 108 ? -7.260 -3.117 3.819 1.00 94.56 108 SER A O 1
ATOM 836 N N . VAL A 1 109 ? -6.332 -1.071 3.902 1.00 94.38 109 VAL A N 1
ATOM 837 C CA . VAL A 1 109 ? -6.222 -0.848 2.460 1.00 94.38 109 VAL A CA 1
ATOM 838 C C . VAL A 1 109 ? -4.752 -0.885 2.084 1.00 94.38 109 VAL A C 1
ATOM 840 O O . VAL A 1 109 ? -3.937 -0.177 2.681 1.00 94.38 109 VAL A O 1
ATOM 843 N N . ILE A 1 110 ? -4.430 -1.704 1.087 1.00 95.12 110 ILE A N 1
ATOM 844 C CA . ILE A 1 110 ? -3.084 -1.790 0.527 1.00 95.12 110 ILE A CA 1
ATOM 845 C C . ILE A 1 110 ? -3.067 -1.034 -0.789 1.00 95.12 110 ILE A C 1
ATOM 847 O O . ILE A 1 110 ? -3.920 -1.248 -1.656 1.00 95.12 110 ILE A O 1
ATOM 851 N N . VAL A 1 111 ? -2.090 -0.147 -0.920 1.00 93.75 111 VAL A N 1
ATOM 852 C CA . VAL A 1 111 ? -1.847 0.632 -2.126 1.00 93.75 111 VAL A CA 1
ATOM 853 C C . VAL A 1 111 ? -0.478 0.270 -2.663 1.00 93.75 111 VAL A C 1
ATOM 855 O O . VAL A 1 111 ? 0.514 0.373 -1.952 1.00 93.75 111 VAL A O 1
ATOM 858 N N . PHE A 1 112 ? -0.422 -0.128 -3.922 1.00 92.81 112 PHE A N 1
ATOM 859 C CA . PHE A 1 112 ? 0.821 -0.378 -4.630 1.00 92.81 112 PHE A CA 1
ATOM 860 C C . PHE A 1 112 ? 1.200 0.846 -5.452 1.00 92.81 112 PHE A C 1
ATOM 862 O O . PHE A 1 112 ? 0.327 1.490 -6.048 1.00 92.81 112 PHE A O 1
ATOM 869 N N . LEU A 1 113 ? 2.498 1.153 -5.501 1.00 91.69 113 LEU A N 1
ATOM 870 C CA . LEU A 1 113 ? 3.042 2.260 -6.279 1.00 91.69 113 LEU A CA 1
ATOM 871 C C . LEU A 1 113 ? 4.147 1.791 -7.228 1.00 91.69 113 LEU A C 1
ATOM 873 O O . LEU A 1 113 ? 4.889 0.858 -6.936 1.00 91.69 113 LEU A O 1
ATOM 877 N N . SER A 1 114 ? 4.261 2.472 -8.366 1.00 89.25 114 SER A N 1
ATOM 878 C CA . SER A 1 114 ? 5.373 2.359 -9.306 1.00 89.25 114 SER A CA 1
ATOM 879 C C . SER A 1 114 ? 5.890 3.751 -9.621 1.00 89.25 114 SER A C 1
ATOM 881 O O . SER A 1 114 ? 5.155 4.576 -10.168 1.00 89.25 114 SER A O 1
ATOM 883 N N . LYS A 1 115 ? 7.151 4.031 -9.272 1.00 86.50 115 LYS A N 1
ATOM 884 C CA . LYS A 1 115 ? 7.799 5.330 -9.549 1.00 86.50 115 LYS A CA 1
ATOM 885 C C . LYS A 1 115 ? 6.947 6.533 -9.091 1.00 86.50 115 LYS A C 1
ATOM 887 O O . LYS A 1 115 ? 6.804 7.512 -9.821 1.00 86.50 115 LYS A O 1
ATOM 892 N N . GLY A 1 116 ? 6.336 6.437 -7.907 1.00 87.88 116 GLY A N 1
ATOM 893 C CA . GLY A 1 116 ? 5.497 7.498 -7.332 1.00 87.88 116 GLY A CA 1
ATOM 894 C C . GLY A 1 116 ? 4.094 7.639 -7.941 1.00 87.88 116 GLY A C 1
ATOM 895 O O . GLY A 1 116 ? 3.375 8.576 -7.591 1.00 87.88 116 GLY A O 1
ATOM 896 N N . LYS A 1 117 ? 3.673 6.734 -8.832 1.00 90.25 117 LYS A N 1
ATOM 897 C CA . LYS A 1 117 ? 2.281 6.618 -9.296 1.00 90.25 117 LYS A CA 1
ATOM 898 C C . LYS A 1 117 ? 1.593 5.459 -8.591 1.00 90.25 117 LYS A C 1
ATOM 900 O O . LYS A 1 117 ? 2.200 4.407 -8.418 1.00 90.25 117 LYS A O 1
ATOM 905 N N . VAL A 1 118 ? 0.338 5.638 -8.201 1.00 89.75 118 VAL A N 1
ATOM 906 C CA . VAL A 1 118 ? -0.504 4.578 -7.650 1.00 89.75 118 VAL A CA 1
ATOM 907 C C . VAL A 1 118 ? -0.962 3.670 -8.776 1.00 89.75 118 VAL A C 1
ATOM 909 O O . VAL A 1 118 ? -1.430 4.128 -9.817 1.00 89.75 118 VAL A O 1
ATOM 912 N N . VAL A 1 119 ? -0.816 2.373 -8.544 1.00 88.31 119 VAL A N 1
ATOM 913 C CA . VAL A 1 119 ? -0.968 1.352 -9.576 1.00 88.31 119 VAL A CA 1
ATOM 914 C C . VAL A 1 119 ? -1.966 0.261 -9.236 1.00 88.31 119 VAL A C 1
ATOM 916 O O . VAL A 1 119 ? -2.482 -0.417 -10.114 1.00 88.31 119 VAL A O 1
ATOM 919 N N . ALA A 1 120 ? -2.252 0.078 -7.956 1.00 88.75 120 ALA A N 1
ATOM 920 C CA . ALA A 1 120 ? -3.341 -0.766 -7.512 1.00 88.75 120 ALA A CA 1
ATOM 921 C C . ALA A 1 120 ? -3.741 -0.353 -6.101 1.00 88.75 120 ALA A C 1
ATOM 923 O O . ALA A 1 120 ? -2.913 0.093 -5.309 1.00 88.75 120 ALA A O 1
ATOM 924 N N . ILE A 1 121 ? -5.025 -0.512 -5.801 1.00 90.56 121 ILE A N 1
ATOM 925 C CA . ILE A 1 121 ? -5.600 -0.317 -4.472 1.00 90.56 121 ILE A CA 1
ATOM 926 C C . ILE A 1 121 ? -6.507 -1.516 -4.205 1.00 90.56 121 ILE A C 1
ATOM 928 O O . ILE A 1 121 ? -7.199 -1.991 -5.111 1.00 90.56 121 ILE A O 1
ATOM 932 N N . THR A 1 122 ? -6.537 -2.026 -2.981 1.00 91.44 122 THR A N 1
ATOM 933 C CA . THR A 1 122 ? -7.524 -3.046 -2.614 1.00 91.44 122 THR A CA 1
ATOM 934 C C . THR A 1 122 ? -8.945 -2.462 -2.652 1.00 91.44 122 THR A C 1
ATOM 936 O O . THR A 1 122 ? -9.229 -1.446 -2.025 1.00 91.44 122 THR A O 1
ATOM 939 N N . ARG A 1 123 ? -9.867 -3.111 -3.376 1.00 87.50 123 ARG A N 1
ATOM 940 C CA . ARG A 1 123 ? -11.286 -2.731 -3.531 1.00 87.50 123 ARG A CA 1
ATOM 941 C C . ARG A 1 123 ? -12.104 -2.887 -2.256 1.00 87.50 123 ARG A C 1
ATOM 943 O O . ARG A 1 123 ? -13.203 -2.359 -2.184 1.00 87.50 123 ARG A O 1
ATOM 950 N N . LYS A 1 124 ? -11.606 -3.652 -1.291 1.00 89.56 124 LYS A N 1
ATOM 951 C CA . LYS A 1 124 ? -12.196 -3.832 0.035 1.00 89.56 124 LYS A CA 1
ATOM 952 C C . LYS A 1 124 ? -11.099 -3.799 1.087 1.00 89.56 124 LYS A C 1
ATOM 954 O O . LYS A 1 124 ? -9.936 -4.042 0.767 1.00 89.56 124 LYS A O 1
ATOM 959 N N . GLY A 1 125 ? -11.478 -3.496 2.326 1.00 89.94 125 GLY A N 1
ATOM 960 C CA . GLY A 1 125 ? -10.585 -3.680 3.464 1.00 89.94 125 GLY A CA 1
ATOM 961 C C . GLY A 1 125 ? -10.232 -5.160 3.615 1.00 89.94 125 GLY A C 1
ATOM 962 O O . GLY A 1 125 ? -11.111 -6.018 3.481 1.00 89.94 125 GLY A O 1
ATOM 963 N N . ILE A 1 126 ? -8.962 -5.443 3.883 1.00 90.75 126 ILE A N 1
ATOM 964 C CA . ILE A 1 126 ? -8.438 -6.792 4.108 1.00 90.75 126 ILE A CA 1
ATOM 965 C C . ILE A 1 126 ? -7.908 -6.9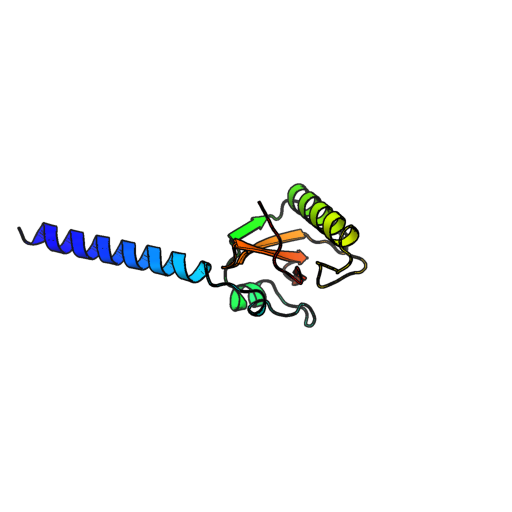40 5.532 1.00 90.75 126 ILE A C 1
ATOM 967 O O . ILE A 1 126 ? -7.453 -5.964 6.131 1.00 90.75 126 ILE A O 1
ATOM 971 N N . ASP A 1 127 ? -7.917 -8.164 6.043 1.00 90.12 127 ASP A N 1
ATOM 972 C CA . ASP A 1 127 ? -7.235 -8.486 7.291 1.00 90.12 127 ASP A CA 1
ATOM 973 C C . ASP A 1 127 ? -5.724 -8.535 7.015 1.00 90.12 127 ASP A C 1
ATOM 975 O O . ASP A 1 127 ? -5.224 -9.385 6.270 1.00 90.12 127 ASP A O 1
ATOM 979 N N . TYR A 1 128 ? -5.012 -7.541 7.546 1.00 80.50 128 TYR A N 1
ATOM 980 C CA . TYR A 1 128 ? -3.574 -7.351 7.378 1.00 80.50 128 TYR A CA 1
ATOM 981 C C . TYR A 1 128 ? -2.932 -7.267 8.761 1.00 80.50 128 TYR A C 1
ATOM 983 O O . TYR A 1 128 ? -2.926 -6.205 9.387 1.00 80.50 128 TYR A O 1
ATOM 991 N N . GLU A 1 129 ? -2.433 -8.415 9.210 1.00 67.00 129 GLU A N 1
ATOM 992 C CA . GLU A 1 129 ? -1.574 -8.626 10.377 1.00 67.00 129 GLU A CA 1
ATOM 993 C C . GLU A 1 129 ? -0.505 -9.672 10.028 1.00 67.00 129 GLU A C 1
ATOM 995 O O . GLU A 1 129 ? -0.766 -10.528 9.135 1.00 67.00 129 GLU A O 1
#

Foldseek 3Di:
DVVVVVVVVVVVVVVVVVVVVVVVQQADDLVLADAQVPQAFLVNRCVSRNAFPDKDQDLVVQVVVVVVQVVVQVVDPHGFKNDDDDADDDPDRHQRMKGWRQYNVRFIKIWTDDPRTTDIIGSHGHNDD